Protein AF-A0A964LGR1-F1 (afdb_monomer_lite)

Foldseek 3Di:
DDDDDDDDDDPPDDPPDDDPDDPPPPPPDPDDPPVPDPDDPDDDDDPDDDPPPPPPPPDDDDVVVVVDPPPVDPPDPDFDVVVLVVLCVVQVFPDKDWDQDPVQKIKIWTWGADPPNVDTDIFIAIDNDPRVRSVVSSVRSVVVVVVD

Secondary structure (DSSP, 8-state):
-PPPPPP---------------------PPPPGGGS-----------------------PPPGGGGT-----PPPPP---HHHHHHHHHHTT--EEEEEE-TTS-EEEEEEEE-SSTT-EEEEEEEESSHHHHHHHHHHHHHHHHHT-

Structure (mmCIF, N/CA/C/O backbone):
data_AF-A0A964LGR1-F1
#
_entry.id   AF-A0A964LGR1-F1
#
loop_
_atom_site.group_PDB
_atom_site.id
_atom_site.type_symbol
_atom_site.label_atom_id
_atom_site.label_alt_id
_atom_site.label_comp_id
_atom_site.label_asym_id
_atom_site.label_entity_id
_atom_site.label_seq_id
_atom_site.pdbx_PDB_ins_code
_atom_site.Cartn_x
_atom_site.Cartn_y
_atom_site.Cartn_z
_atom_site.occupancy
_atom_site.B_iso_or_equiv
_atom_site.auth_seq_id
_atom_site.auth_comp_id
_atom_site.auth_asym_id
_atom_site.auth_atom_id
_atom_site.pdbx_PDB_model_num
ATOM 1 N N . MET A 1 1 ? 70.284 0.802 -6.780 1.00 52.59 1 MET A N 1
ATOM 2 C CA . MET A 1 1 ? 69.156 -0.152 -6.685 1.00 52.59 1 MET A CA 1
ATOM 3 C C . MET A 1 1 ? 68.283 0.241 -5.496 1.00 52.59 1 MET A C 1
ATOM 5 O O . MET A 1 1 ? 68.736 0.052 -4.374 1.00 52.59 1 MET A O 1
ATOM 9 N N . PRO A 1 2 ? 67.103 0.853 -5.691 1.00 53.84 2 PRO A N 1
ATOM 10 C CA . PRO A 1 2 ? 66.224 1.212 -4.580 1.00 53.84 2 PRO A CA 1
ATOM 11 C C . PRO A 1 2 ? 65.284 0.047 -4.221 1.00 53.84 2 PRO A C 1
ATOM 13 O O . PRO A 1 2 ? 64.565 -0.468 -5.075 1.00 53.84 2 PRO A O 1
ATOM 16 N N . ARG A 1 3 ? 65.310 -0.377 -2.950 1.00 55.75 3 ARG A N 1
ATOM 17 C CA . ARG A 1 3 ? 64.330 -1.290 -2.340 1.00 55.75 3 ARG A CA 1
ATOM 18 C C . ARG A 1 3 ? 63.104 -0.473 -1.929 1.00 55.75 3 ARG A C 1
ATOM 20 O O . ARG A 1 3 ? 63.218 0.399 -1.074 1.00 55.75 3 ARG A O 1
ATOM 27 N N . TRP A 1 4 ? 61.951 -0.771 -2.516 1.00 58.06 4 TRP A N 1
ATOM 28 C CA . TRP A 1 4 ? 60.659 -0.269 -2.049 1.00 58.06 4 TRP A CA 1
ATOM 29 C C . TRP A 1 4 ? 60.109 -1.183 -0.937 1.00 58.06 4 TRP A C 1
ATOM 31 O O . TRP A 1 4 ? 60.339 -2.395 -0.995 1.00 58.06 4 TRP A O 1
ATOM 41 N N . PRO A 1 5 ? 59.411 -0.640 0.077 1.00 67.25 5 PRO A N 1
ATOM 42 C CA . PRO A 1 5 ? 58.830 -1.432 1.158 1.00 67.25 5 PRO A CA 1
ATOM 43 C C . PRO A 1 5 ? 57.598 -2.217 0.684 1.00 67.2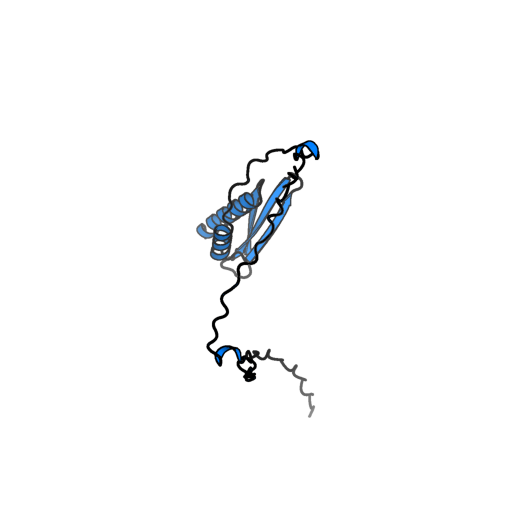5 5 PRO A C 1
ATOM 45 O O . PRO A 1 5 ? 56.789 -1.729 -0.103 1.00 67.25 5 PRO A O 1
ATOM 48 N N . ILE A 1 6 ? 57.457 -3.446 1.184 1.00 63.56 6 ILE A N 1
ATOM 49 C CA . ILE A 1 6 ? 56.294 -4.309 0.958 1.00 63.56 6 ILE A CA 1
ATOM 50 C C . ILE A 1 6 ? 55.093 -3.713 1.701 1.00 63.56 6 ILE A C 1
ATOM 52 O O . ILE A 1 6 ? 55.165 -3.438 2.898 1.00 63.56 6 ILE A O 1
ATOM 56 N N . ALA A 1 7 ? 53.996 -3.510 0.973 1.00 57.94 7 ALA A N 1
ATOM 57 C CA . ALA A 1 7 ? 52.728 -3.044 1.508 1.00 57.94 7 ALA A CA 1
ATOM 58 C C . ALA A 1 7 ? 52.144 -4.055 2.509 1.00 57.94 7 ALA A C 1
ATOM 60 O O . ALA A 1 7 ? 52.022 -5.248 2.225 1.00 57.94 7 ALA A O 1
ATOM 61 N N . ASN A 1 8 ? 51.760 -3.546 3.676 1.00 59.81 8 ASN A N 1
ATOM 62 C CA . ASN A 1 8 ? 51.053 -4.270 4.722 1.00 59.81 8 ASN A CA 1
ATOM 63 C C . ASN A 1 8 ? 49.628 -4.574 4.218 1.00 59.81 8 ASN A C 1
ATOM 65 O O . ASN A 1 8 ? 48.820 -3.658 4.064 1.00 59.81 8 ASN A O 1
ATOM 69 N N . GLN A 1 9 ? 49.320 -5.833 3.901 1.00 63.31 9 GLN A N 1
ATOM 70 C CA . GLN A 1 9 ? 47.957 -6.217 3.527 1.00 63.31 9 GLN A CA 1
ATOM 71 C C . GLN A 1 9 ? 47.045 -6.214 4.765 1.00 63.31 9 GLN A C 1
ATOM 73 O O . GLN A 1 9 ? 47.426 -6.784 5.789 1.00 63.31 9 GLN A O 1
ATOM 78 N N . PRO A 1 10 ? 45.832 -5.634 4.702 1.00 61.00 10 PRO A N 1
ATOM 79 C CA . PRO A 1 10 ? 44.844 -5.833 5.749 1.00 61.00 10 PRO A CA 1
ATOM 80 C C . PRO A 1 10 ? 44.360 -7.286 5.704 1.00 61.00 10 PRO A C 1
ATOM 82 O O . PRO A 1 10 ? 43.837 -7.756 4.691 1.00 61.00 10 PRO A O 1
ATOM 85 N N . VAL A 1 11 ? 44.539 -8.007 6.810 1.00 63.22 11 VAL A N 1
ATOM 86 C CA . VAL A 1 11 ? 43.980 -9.349 6.994 1.00 63.22 11 VAL A CA 1
ATOM 87 C C . VAL A 1 11 ? 42.459 -9.241 6.897 1.00 63.22 11 VAL A C 1
ATOM 89 O O . VAL A 1 11 ? 41.796 -8.619 7.725 1.00 63.22 11 VAL A O 1
ATOM 92 N N . ARG A 1 12 ? 41.902 -9.826 5.838 1.00 56.94 12 ARG A N 1
ATOM 93 C CA . ARG A 1 12 ? 40.463 -9.931 5.614 1.00 56.94 12 ARG A CA 1
ATOM 94 C C . ARG A 1 12 ? 39.928 -11.027 6.534 1.00 56.94 12 ARG A C 1
ATOM 96 O O . ARG A 1 12 ? 40.009 -12.204 6.197 1.00 56.94 12 ARG A O 1
ATOM 103 N N . ASN A 1 13 ? 39.403 -10.643 7.697 1.00 63.69 13 ASN A N 1
ATOM 104 C CA . ASN A 1 13 ? 38.638 -11.551 8.550 1.00 63.69 13 ASN A CA 1
ATOM 105 C C . ASN A 1 13 ? 37.404 -12.038 7.775 1.00 63.69 13 ASN A C 1
ATOM 107 O O . ASN A 1 13 ? 36.471 -11.278 7.518 1.00 63.69 13 ASN A O 1
ATOM 111 N N . LEU A 1 14 ? 37.416 -13.309 7.381 1.00 61.25 14 LEU A N 1
ATOM 112 C CA . LEU A 1 14 ? 36.222 -14.030 6.952 1.00 61.25 14 LEU A CA 1
ATOM 113 C C . LEU A 1 14 ? 35.334 -14.279 8.184 1.00 61.25 14 LEU A C 1
ATOM 115 O O . LEU A 1 14 ? 35.860 -14.720 9.209 1.00 61.25 14 LEU A O 1
ATOM 119 N N . PRO A 1 15 ? 34.010 -14.059 8.122 1.00 60.28 15 PRO A N 1
ATOM 120 C CA . PRO A 1 15 ? 33.116 -14.601 9.134 1.00 60.28 15 PRO A CA 1
ATOM 121 C C . PRO A 1 15 ? 33.131 -16.130 9.016 1.00 60.28 15 PRO A C 1
ATOM 123 O O . PRO A 1 15 ? 32.724 -16.692 7.999 1.00 60.28 15 PRO A O 1
ATOM 126 N N . GLN A 1 16 ? 33.638 -16.809 10.045 1.00 59.75 16 GLN A N 1
ATOM 127 C CA . GLN A 1 16 ? 33.476 -18.252 10.167 1.00 59.75 16 GLN A CA 1
ATOM 128 C C . GLN A 1 16 ? 31.990 -18.556 10.364 1.00 59.75 16 GLN A C 1
ATOM 130 O O . GLN A 1 16 ? 31.365 -18.058 11.300 1.00 59.75 16 GLN A O 1
ATOM 135 N N . ALA A 1 17 ? 31.428 -19.376 9.478 1.00 57.81 17 ALA A N 1
ATOM 136 C CA . ALA A 1 17 ? 30.122 -19.975 9.690 1.00 57.81 17 ALA A CA 1
ATOM 137 C C . ALA A 1 17 ? 30.195 -20.835 10.954 1.00 57.81 17 ALA A C 1
ATOM 139 O O . ALA A 1 17 ? 30.974 -21.785 11.0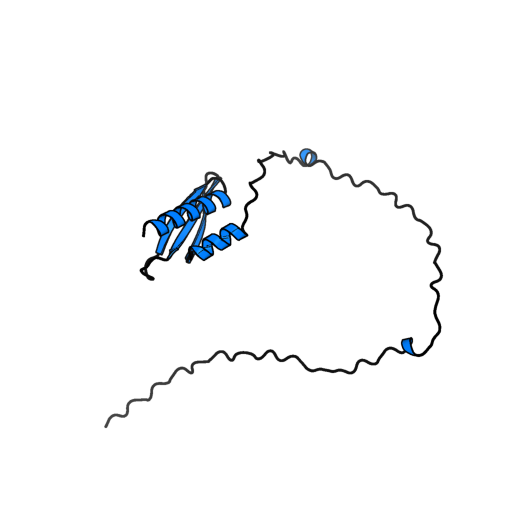21 1.00 57.81 17 ALA A O 1
ATOM 140 N N . THR A 1 18 ? 29.422 -20.467 11.969 1.00 67.50 18 THR A N 1
ATOM 141 C CA . THR A 1 18 ? 29.308 -21.212 13.219 1.00 67.50 18 THR A CA 1
ATOM 142 C C . THR A 1 18 ? 28.555 -22.513 12.924 1.00 67.50 18 THR A C 1
ATOM 144 O O . THR A 1 18 ? 27.382 -22.446 12.548 1.00 67.50 18 THR A O 1
ATOM 147 N N . PRO A 1 19 ? 29.166 -23.705 13.048 1.00 64.50 19 PRO A N 1
ATOM 148 C CA . PRO A 1 19 ? 28.382 -24.927 13.076 1.00 64.50 19 PRO A CA 1
ATOM 149 C C . PRO A 1 19 ? 27.613 -24.946 14.398 1.00 64.50 19 PRO A C 1
ATOM 151 O O . PRO A 1 19 ? 28.201 -24.808 15.470 1.00 64.50 19 PRO A O 1
ATOM 154 N N . TRP A 1 20 ? 26.292 -25.096 14.327 1.00 48.47 20 TRP A N 1
ATOM 155 C CA . TRP A 1 20 ? 25.452 -25.347 15.493 1.00 48.47 20 TRP A CA 1
ATOM 156 C C . TRP A 1 20 ? 25.918 -26.635 16.181 1.00 48.47 20 TRP A C 1
ATOM 158 O O . TRP A 1 20 ? 25.575 -27.740 15.765 1.00 48.47 20 TRP A O 1
ATOM 168 N N . GLN A 1 21 ? 26.736 -26.498 17.224 1.00 60.12 21 GLN A N 1
ATOM 169 C CA . GLN A 1 21 ? 27.094 -27.596 18.109 1.00 60.12 21 GLN A CA 1
ATOM 170 C C . GLN A 1 21 ? 25.924 -27.838 19.062 1.00 60.12 21 GLN A C 1
ATOM 172 O O . GLN A 1 21 ? 25.699 -27.084 20.005 1.00 60.12 21 GLN A O 1
ATOM 177 N N . VAL A 1 22 ? 25.173 -28.906 18.806 1.00 64.00 22 VAL A N 1
ATOM 178 C CA . VAL A 1 22 ? 24.306 -29.538 19.804 1.00 64.00 22 VAL A CA 1
ATOM 179 C C . VAL A 1 22 ? 25.199 -30.137 20.896 1.00 64.00 22 VAL A C 1
ATOM 181 O O . VAL A 1 22 ? 26.041 -30.982 20.580 1.00 64.00 22 VAL A O 1
ATOM 184 N N . PRO A 1 23 ? 25.068 -29.740 22.174 1.00 57.31 23 PRO A N 1
ATOM 185 C CA . PRO A 1 23 ? 25.777 -30.423 23.241 1.00 57.31 23 PRO A CA 1
ATOM 186 C C . PRO A 1 23 ? 25.181 -31.824 23.412 1.00 57.31 23 PRO A C 1
ATOM 188 O O . PRO A 1 23 ? 24.078 -31.994 23.929 1.00 57.31 23 PRO A O 1
ATOM 191 N N . ALA A 1 24 ? 25.934 -32.839 22.990 1.00 58.19 24 ALA A N 1
ATOM 192 C CA . ALA A 1 24 ? 25.709 -34.223 23.378 1.00 58.19 24 ALA A CA 1
ATOM 193 C C . ALA A 1 24 ? 26.083 -34.379 24.859 1.00 58.19 24 ALA A C 1
ATOM 195 O O . ALA A 1 24 ? 27.180 -34.811 25.200 1.00 58.19 24 ALA A O 1
ATOM 196 N N . ASN A 1 25 ? 25.170 -33.990 25.746 1.00 52.44 25 ASN A N 1
ATOM 197 C CA . ASN A 1 25 ? 25.236 -34.343 27.156 1.00 52.44 25 ASN A CA 1
ATOM 198 C C . ASN A 1 25 ? 24.133 -35.370 27.423 1.00 52.44 25 ASN A C 1
ATOM 200 O O . ASN A 1 25 ? 23.064 -35.047 27.936 1.00 52.44 25 ASN A O 1
ATOM 204 N N . HIS A 1 26 ? 24.378 -36.622 27.025 1.00 54.62 26 HIS A N 1
ATOM 205 C CA . HIS A 1 26 ? 23.617 -37.763 27.529 1.00 54.62 26 HIS A CA 1
ATOM 206 C C . HIS A 1 26 ? 24.011 -37.978 28.994 1.00 54.62 26 HIS A C 1
ATOM 208 O O . HIS A 1 26 ? 24.745 -38.906 29.332 1.00 54.62 26 HIS A O 1
ATOM 214 N N . GLN A 1 27 ? 23.545 -37.092 29.874 1.00 55.75 27 GLN A N 1
ATOM 215 C CA . GLN A 1 27 ? 23.461 -37.432 31.281 1.00 55.75 27 GLN A CA 1
ATOM 216 C C . GLN A 1 27 ? 22.314 -38.422 31.438 1.00 55.75 27 GLN A C 1
ATOM 218 O O . GLN A 1 27 ? 21.144 -38.100 31.239 1.00 55.75 27 GLN A O 1
ATOM 223 N N . LEU A 1 28 ? 22.705 -39.652 31.756 1.00 59.25 28 LEU A N 1
ATOM 224 C CA . LEU A 1 28 ? 21.864 -40.710 32.286 1.00 59.25 28 LEU A CA 1
ATOM 225 C C . LEU A 1 28 ? 21.033 -40.147 33.445 1.00 59.25 28 LEU A C 1
ATOM 227 O O . LEU A 1 28 ? 21.526 -40.018 34.565 1.00 59.25 28 LEU A O 1
ATOM 231 N N . MET A 1 29 ? 19.777 -39.791 33.182 1.00 52.91 29 MET A N 1
ATOM 232 C CA . MET A 1 29 ? 18.830 -39.556 34.264 1.00 52.91 29 MET A CA 1
ATOM 233 C C . MET A 1 29 ? 18.525 -40.902 34.935 1.00 52.91 29 MET A C 1
ATOM 235 O O . MET A 1 29 ? 18.185 -41.860 34.233 1.00 52.91 29 MET A O 1
ATOM 239 N N . PRO A 1 30 ? 18.625 -41.011 36.270 1.00 61.97 30 PRO A N 1
ATOM 240 C CA . PRO A 1 30 ? 18.131 -42.182 36.974 1.00 61.97 30 PRO A CA 1
ATOM 241 C C . PRO A 1 30 ? 16.614 -42.276 36.780 1.00 61.97 30 PRO A C 1
ATOM 243 O O . PRO A 1 30 ? 15.883 -41.320 37.045 1.00 61.97 30 PRO A O 1
ATOM 246 N N . LEU A 1 31 ? 16.138 -43.430 36.300 1.00 57.50 31 LEU A N 1
ATOM 247 C CA . LEU A 1 31 ? 14.708 -43.721 36.255 1.00 57.50 31 LEU A CA 1
ATOM 248 C C . LEU A 1 31 ? 14.138 -43.646 37.684 1.00 57.50 31 LEU A C 1
ATOM 250 O O . LEU A 1 31 ? 14.696 -44.267 38.593 1.00 57.50 31 LEU A O 1
ATOM 254 N N . PRO A 1 32 ? 13.024 -42.934 37.912 1.00 52.09 32 PRO A N 1
ATOM 255 C CA . PRO A 1 32 ? 12.386 -42.907 39.217 1.00 52.09 32 PRO A CA 1
ATOM 256 C C . PRO A 1 32 ? 11.775 -44.279 39.554 1.00 52.09 32 PRO A C 1
ATOM 258 O O . PRO A 1 32 ? 11.089 -44.899 38.743 1.00 52.09 32 PRO A O 1
ATOM 261 N N . ALA A 1 33 ? 12.000 -44.729 40.789 1.00 57.72 33 ALA A N 1
ATOM 262 C CA . ALA A 1 33 ? 11.655 -46.053 41.319 1.00 57.72 33 ALA A CA 1
ATOM 263 C C . ALA A 1 33 ? 10.145 -46.389 41.384 1.00 57.72 33 ALA A C 1
ATOM 265 O O . ALA A 1 33 ? 9.778 -47.442 41.901 1.00 57.72 33 ALA A O 1
ATOM 266 N N . TYR A 1 34 ? 9.249 -45.542 40.865 1.00 52.41 34 TYR A N 1
ATOM 267 C CA . TYR A 1 34 ? 7.801 -45.771 40.952 1.00 52.41 34 TYR A CA 1
ATOM 268 C C . TYR A 1 34 ? 7.284 -46.861 39.995 1.00 52.41 34 TYR A C 1
ATOM 270 O O . TYR A 1 34 ? 6.129 -47.262 40.102 1.00 52.41 34 TYR A O 1
ATOM 278 N N . LEU A 1 35 ? 8.118 -47.369 39.080 1.00 51.31 35 LEU A N 1
ATOM 279 C CA . LEU A 1 35 ? 7.744 -48.449 38.157 1.00 51.31 35 LEU A CA 1
ATOM 280 C C . LEU A 1 35 ? 7.980 -49.865 38.722 1.00 51.31 35 LEU A C 1
ATOM 282 O O . LEU A 1 35 ? 7.644 -50.839 38.055 1.00 51.31 35 LEU A O 1
ATOM 286 N N . ALA A 1 36 ? 8.545 -50.003 39.929 1.00 54.12 36 ALA A N 1
ATOM 287 C CA . ALA A 1 36 ? 8.966 -51.300 40.476 1.00 54.12 36 ALA A CA 1
ATOM 288 C C . ALA A 1 36 ? 7.985 -51.948 41.473 1.00 54.12 36 ALA A C 1
ATOM 290 O O . ALA A 1 36 ? 8.242 -53.060 41.932 1.00 54.12 36 ALA 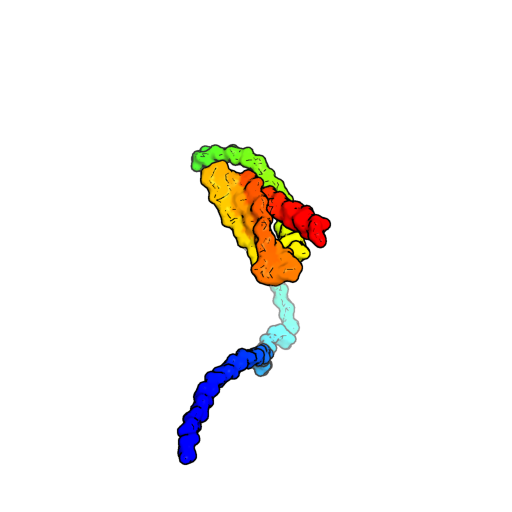A O 1
ATOM 291 N N . THR A 1 37 ? 6.850 -51.321 41.794 1.00 51.16 37 THR A N 1
ATOM 292 C CA . THR A 1 37 ? 5.915 -51.894 42.773 1.00 51.16 37 THR A CA 1
ATOM 293 C C . THR A 1 37 ? 4.474 -51.701 42.325 1.00 51.16 37 THR A C 1
ATOM 295 O O . THR A 1 37 ? 3.933 -50.600 42.363 1.00 51.16 37 THR A O 1
ATOM 298 N N . GLY A 1 38 ? 3.849 -52.801 41.896 1.00 55.50 38 GLY A N 1
ATOM 299 C CA . GLY A 1 38 ? 2.442 -52.888 41.510 1.00 55.50 38 GLY A CA 1
ATOM 300 C C . GLY A 1 38 ? 1.493 -52.722 42.695 1.00 55.50 38 GLY A C 1
ATOM 301 O O . GLY A 1 38 ? 0.805 -53.662 43.084 1.00 55.50 38 GLY A O 1
ATOM 302 N N . VAL A 1 39 ? 1.435 -51.519 43.254 1.00 54.09 39 VAL A N 1
ATOM 303 C CA . VAL A 1 39 ? 0.397 -51.111 44.197 1.00 54.09 39 VAL A CA 1
ATOM 304 C C . VAL A 1 39 ? -0.293 -49.915 43.569 1.00 54.09 39 VAL A C 1
ATOM 306 O O . VAL A 1 39 ? 0.324 -48.881 43.357 1.00 54.09 39 VAL A O 1
ATOM 309 N N . ASN A 1 40 ? -1.556 -50.095 43.200 1.00 54.78 40 ASN A N 1
ATOM 310 C CA . ASN A 1 40 ? -2.413 -49.064 42.630 1.00 54.78 40 ASN A CA 1
ATOM 311 C C . ASN A 1 40 ? -2.962 -48.198 43.782 1.00 54.78 40 ASN A C 1
ATOM 313 O O . ASN A 1 40 ? -3.824 -48.690 44.517 1.00 54.78 40 ASN A O 1
ATOM 317 N N . PRO A 1 41 ? -2.491 -46.953 44.006 1.00 55.31 41 PRO A N 1
ATOM 318 C CA . PRO A 1 41 ? -3.131 -46.080 44.970 1.00 55.31 41 PRO A CA 1
ATOM 319 C C . PRO A 1 41 ? -4.392 -45.510 44.317 1.00 55.31 41 PRO A C 1
ATOM 321 O O . PRO A 1 41 ? -4.334 -44.601 43.489 1.00 55.31 41 PRO A O 1
ATOM 324 N N . GLN A 1 42 ? -5.552 -46.050 44.685 1.00 59.88 42 GLN A N 1
ATOM 325 C CA . GLN A 1 42 ? -6.819 -45.420 44.332 1.00 59.88 42 GLN A CA 1
ATOM 326 C C . GLN A 1 42 ? -6.859 -44.005 44.939 1.00 59.88 42 GLN A C 1
ATOM 328 O O . GLN A 1 42 ? -6.598 -43.851 46.135 1.00 59.88 42 GLN A O 1
ATOM 333 N N . PRO A 1 43 ? -7.199 -42.962 44.164 1.00 57.44 43 PRO A N 1
ATOM 334 C CA . PRO A 1 43 ? -7.356 -41.624 44.708 1.00 57.44 43 PRO A CA 1
ATOM 335 C C . PRO A 1 43 ? -8.621 -41.562 45.572 1.00 57.44 43 PRO A C 1
ATOM 337 O O . PRO A 1 43 ? -9.748 -41.599 45.072 1.00 57.44 43 PRO A O 1
ATOM 340 N N . THR A 1 44 ? -8.439 -41.439 46.884 1.00 61.69 44 THR A N 1
ATOM 341 C CA . THR A 1 44 ? -9.516 -41.112 47.821 1.00 61.69 44 THR A CA 1
ATOM 342 C C . THR A 1 44 ? -10.034 -39.712 47.497 1.00 61.69 44 THR A C 1
ATOM 344 O O . THR A 1 44 ? -9.305 -38.727 47.609 1.00 61.69 44 THR A O 1
ATOM 347 N N . LYS A 1 45 ? -11.298 -39.604 47.075 1.00 58.84 45 LYS A N 1
ATOM 348 C CA . LYS A 1 45 ? -11.943 -38.311 46.816 1.00 58.84 45 LYS A CA 1
ATOM 349 C C . LYS A 1 45 ? -12.051 -37.535 48.131 1.00 58.84 45 LYS A C 1
ATOM 351 O O . LYS A 1 45 ? -12.879 -37.862 48.978 1.00 58.84 45 LYS A O 1
ATOM 356 N N . ALA A 1 46 ? -11.229 -36.503 48.299 1.00 65.00 46 ALA A N 1
ATOM 357 C CA . ALA A 1 46 ? -11.409 -35.529 49.366 1.00 65.00 46 ALA A CA 1
ATOM 358 C C . ALA A 1 46 ? -12.754 -34.813 49.152 1.00 65.00 46 ALA A C 1
ATOM 360 O O . ALA A 1 46 ? -12.999 -34.226 48.097 1.00 65.00 46 ALA A O 1
ATOM 361 N N . ARG A 1 47 ? -13.653 -34.896 50.140 1.00 59.09 47 ARG A N 1
ATOM 362 C CA . ARG A 1 47 ? -14.930 -34.175 50.145 1.00 59.09 47 ARG A CA 1
ATOM 363 C C . ARG A 1 47 ? -14.630 -32.691 50.354 1.00 59.09 47 ARG A C 1
ATOM 365 O O . ARG A 1 47 ? -14.509 -32.237 51.486 1.00 59.09 47 ARG A O 1
ATOM 372 N N . GLY A 1 48 ? -14.459 -31.960 49.256 1.00 54.59 48 GLY A N 1
ATOM 373 C CA . GLY A 1 48 ? -14.343 -30.508 49.281 1.00 54.59 48 GLY A CA 1
ATOM 374 C C . GLY A 1 48 ? -15.605 -29.902 49.888 1.00 54.59 48 GLY A C 1
ATOM 375 O O . GLY A 1 48 ? -16.714 -30.162 49.422 1.00 54.59 48 GLY A O 1
ATOM 376 N N . VAL A 1 49 ? -15.441 -29.118 50.950 1.00 59.34 49 VAL A N 1
ATOM 377 C CA . VAL A 1 49 ? -16.465 -28.172 51.390 1.00 59.34 49 VAL A CA 1
ATOM 378 C C . VAL A 1 49 ? -16.619 -27.132 50.286 1.00 59.34 49 VAL A C 1
ATOM 380 O O . VAL A 1 49 ? -15.667 -26.438 49.937 1.00 59.34 49 VAL A O 1
ATOM 383 N N . SER A 1 50 ? -17.809 -27.081 49.693 1.00 52.47 50 SER A N 1
ATOM 384 C CA . SER A 1 50 ? -18.161 -26.090 48.685 1.00 52.47 50 SER A CA 1
ATOM 385 C C . SER A 1 50 ? -18.274 -24.736 49.379 1.00 52.47 50 SER A C 1
ATOM 387 O O . SER A 1 50 ? -19.296 -24.437 49.989 1.00 52.47 50 SER A O 1
ATOM 389 N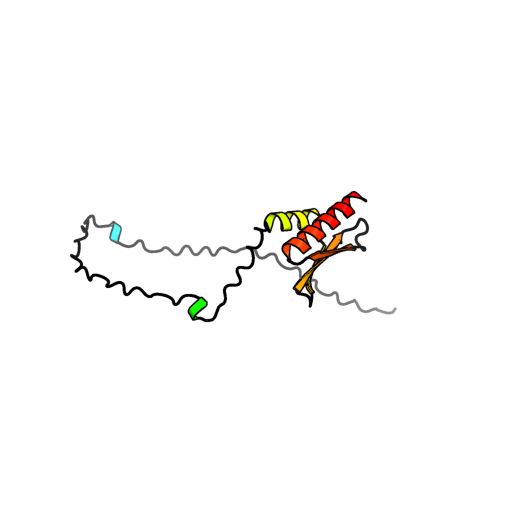 N . ALA A 1 51 ? -17.216 -23.930 49.331 1.00 63.50 51 ALA A N 1
ATOM 390 C CA . ALA A 1 51 ? -17.365 -22.499 49.535 1.00 63.50 51 ALA A CA 1
ATOM 391 C C . ALA A 1 51 ? -18.058 -21.962 48.280 1.00 63.50 51 ALA A C 1
ATOM 393 O O . ALA A 1 51 ? -17.461 -21.961 47.205 1.00 63.50 51 ALA A O 1
ATOM 394 N N . GLU A 1 52 ? -19.329 -21.577 48.394 1.00 64.25 52 GLU A N 1
ATOM 395 C CA . GLU A 1 52 ? -19.985 -20.785 47.356 1.00 64.25 52 GLU A CA 1
ATOM 396 C C . GLU A 1 52 ? -19.146 -19.522 47.124 1.00 64.25 52 GLU A C 1
ATOM 398 O O . GLU A 1 52 ? -18.983 -18.722 48.052 1.00 64.25 52 GLU A O 1
ATOM 403 N N . PRO A 1 53 ? -18.590 -19.308 45.919 1.00 60.25 53 PRO A N 1
ATOM 404 C CA . PRO A 1 53 ? -18.049 -18.008 45.602 1.00 60.25 53 PRO A CA 1
ATOM 405 C C . PRO A 1 53 ? -19.249 -17.074 45.457 1.00 60.25 53 PRO A C 1
ATOM 407 O O . PRO A 1 53 ? -19.962 -17.109 44.453 1.00 60.25 53 PRO A O 1
ATOM 410 N N . VAL A 1 54 ? -19.479 -16.221 46.456 1.00 64.50 54 VAL A N 1
ATOM 411 C CA . VAL A 1 54 ? -20.287 -15.016 46.263 1.00 64.50 54 VAL A CA 1
ATOM 412 C C . VAL A 1 54 ? -19.532 -14.182 45.236 1.00 64.50 54 VAL A C 1
ATOM 414 O O . VAL A 1 54 ? -18.613 -13.434 45.564 1.00 64.50 54 VAL A O 1
ATOM 417 N N . SER A 1 55 ? -19.864 -14.386 43.962 1.00 60.56 55 SER A N 1
ATOM 418 C CA . SER A 1 55 ? -19.323 -13.618 42.854 1.00 60.56 55 SER A CA 1
ATOM 419 C C . SER A 1 55 ? -19.874 -12.205 42.986 1.00 60.56 55 SER A C 1
ATOM 421 O O . SER A 1 55 ? -20.918 -11.876 42.422 1.00 60.56 55 SER A O 1
ATOM 423 N N . ALA A 1 56 ? -19.192 -11.373 43.774 1.00 67.06 56 ALA A N 1
ATOM 424 C CA . ALA A 1 56 ? -19.391 -9.939 43.755 1.00 67.06 56 ALA A CA 1
ATOM 425 C C . ALA A 1 56 ? -19.234 -9.507 42.295 1.00 67.06 56 ALA A C 1
ATOM 427 O O . ALA A 1 56 ? -18.155 -9.619 41.711 1.00 67.06 56 ALA A O 1
ATOM 428 N N . LYS A 1 57 ? -20.347 -9.124 41.665 1.00 67.50 57 LYS A N 1
ATOM 429 C CA . LYS A 1 57 ? -20.347 -8.634 40.291 1.00 67.50 57 LYS A CA 1
ATOM 430 C C . LYS A 1 57 ? -19.556 -7.335 40.302 1.00 67.50 57 LYS A C 1
ATOM 432 O O . LYS A 1 57 ? -20.071 -6.296 40.702 1.00 67.50 57 LYS A O 1
ATOM 437 N N . PHE A 1 58 ? -18.289 -7.416 39.920 1.00 66.31 58 PHE A N 1
ATOM 438 C CA . PHE A 1 58 ? -17.464 -6.250 39.670 1.00 66.31 58 PHE A CA 1
ATOM 439 C C . PHE A 1 58 ? -18.000 -5.601 38.393 1.00 66.31 58 PHE A C 1
ATOM 441 O O . PHE A 1 58 ? -17.728 -6.056 37.283 1.00 66.31 58 PHE A O 1
ATOM 448 N N . VAL A 1 59 ? -18.873 -4.610 38.561 1.00 73.19 59 VAL A N 1
ATOM 449 C CA . VAL A 1 59 ? -19.434 -3.847 37.449 1.00 73.19 59 VAL A CA 1
ATOM 450 C C . VAL A 1 59 ? -18.414 -2.777 37.095 1.00 73.19 59 VAL A C 1
ATOM 452 O O . VAL A 1 59 ? -18.172 -1.860 37.877 1.00 73.19 59 VAL A O 1
ATOM 455 N N . LEU A 1 60 ? -17.787 -2.919 35.930 1.00 79.00 60 LEU A N 1
ATOM 456 C CA . LEU A 1 60 ? -16.977 -1.846 35.369 1.00 79.00 60 LEU A CA 1
ATOM 457 C C . LEU A 1 60 ? -17.898 -0.653 35.059 1.00 79.00 60 LEU A C 1
ATOM 459 O O . LEU A 1 60 ? -18.971 -0.868 34.488 1.00 79.00 60 LEU A O 1
ATOM 463 N N . PRO A 1 61 ? -17.518 0.582 35.436 1.00 72.81 61 PRO A N 1
ATOM 464 C CA . PRO A 1 61 ? -18.294 1.763 35.088 1.00 72.81 61 PRO A CA 1
ATOM 465 C C . PRO A 1 61 ? -18.382 1.886 33.567 1.00 72.81 61 PRO A C 1
ATOM 467 O O . PRO A 1 61 ? -17.411 1.614 32.856 1.00 72.81 61 PRO A O 1
ATOM 470 N N . SER A 1 62 ? -19.549 2.297 33.071 1.00 68.38 62 SER A N 1
ATOM 471 C CA . SER A 1 62 ? -19.739 2.567 31.649 1.00 68.38 62 SER A CA 1
ATOM 472 C C . SER A 1 62 ? -18.703 3.596 31.172 1.00 68.38 62 SER A C 1
ATOM 474 O O . SER A 1 62 ? -18.379 4.521 31.922 1.00 68.38 62 SER A O 1
ATOM 476 N N . PRO A 1 63 ? -18.171 3.480 29.943 1.00 69.44 63 PRO A N 1
ATOM 477 C CA . PRO A 1 63 ? -17.172 4.415 29.419 1.00 69.44 63 PRO A CA 1
ATOM 478 C C . PRO A 1 63 ? -17.662 5.873 29.433 1.00 69.44 63 PRO A C 1
ATOM 480 O O . PRO A 1 63 ? -16.861 6.785 29.639 1.00 69.44 63 PRO A O 1
ATOM 483 N N . GLU A 1 64 ? -18.976 6.102 29.332 1.00 75.31 64 GLU A N 1
ATOM 484 C CA . GLU A 1 64 ? -19.565 7.438 29.481 1.00 75.31 64 GLU A CA 1
ATOM 485 C C . GLU A 1 64 ? -19.379 8.006 30.899 1.00 75.31 64 GLU A C 1
ATOM 487 O O . GLU A 1 64 ? -19.132 9.198 31.064 1.00 75.31 64 GLU A O 1
ATOM 492 N N . SER A 1 65 ? -19.423 7.156 31.932 1.00 72.56 65 SER A N 1
ATOM 493 C CA . SER A 1 65 ? -19.150 7.542 33.325 1.00 72.56 65 SER A CA 1
ATOM 494 C C . SER A 1 65 ? -17.676 7.880 33.572 1.00 72.56 65 SER A C 1
ATOM 496 O O . SER A 1 65 ? -17.353 8.492 34.586 1.00 72.56 65 SER A O 1
ATOM 498 N N . LEU A 1 66 ? -16.791 7.512 32.641 1.00 69.62 66 LEU A N 1
ATOM 499 C CA . LEU A 1 66 ? -15.372 7.874 32.629 1.00 69.62 66 LEU A CA 1
ATOM 500 C C . LEU A 1 66 ? -15.087 9.106 31.751 1.00 69.62 66 LEU A C 1
ATOM 502 O O . LEU A 1 66 ? -13.926 9.440 31.524 1.00 69.62 66 LEU A O 1
ATOM 506 N N . GLY A 1 67 ? -16.127 9.782 31.245 1.00 68.06 67 GLY A N 1
ATOM 507 C CA . GLY A 1 67 ? -15.989 10.958 30.381 1.00 68.06 67 GLY A CA 1
ATOM 508 C C . GLY A 1 67 ? -15.542 10.637 28.952 1.00 68.06 67 GLY A C 1
ATOM 509 O O . GLY A 1 67 ? -15.206 11.553 28.203 1.00 68.06 67 GLY A O 1
ATOM 510 N N . VAL A 1 68 ? -15.542 9.361 28.552 1.00 64.06 68 VAL A N 1
ATOM 511 C CA . VAL A 1 68 ? -15.236 8.957 27.177 1.00 64.06 68 VAL A CA 1
ATOM 512 C C . VAL A 1 68 ? -16.521 9.056 26.362 1.00 64.06 68 VAL A C 1
ATOM 514 O O . VAL A 1 68 ? -17.334 8.133 26.332 1.00 64.06 68 VAL A O 1
ATOM 517 N N . THR A 1 69 ? -16.725 10.186 25.687 1.00 65.00 69 THR A N 1
ATOM 518 C CA . THR A 1 69 ? -17.706 10.270 24.605 1.00 65.00 69 THR A CA 1
ATOM 519 C C . THR A 1 69 ? -17.236 9.356 23.481 1.00 65.00 69 THR A C 1
ATOM 521 O O . THR A 1 69 ? -16.292 9.667 22.754 1.00 65.00 69 THR A O 1
ATOM 524 N N . ALA A 1 70 ? -17.876 8.193 23.352 1.00 60.53 70 ALA A N 1
ATOM 525 C CA . ALA A 1 70 ? -17.658 7.291 22.234 1.00 60.53 70 ALA A CA 1
ATOM 526 C C . ALA A 1 70 ? -18.168 7.964 20.952 1.00 60.53 70 ALA A C 1
ATOM 528 O O . ALA A 1 70 ? -19.292 7.740 20.506 1.00 60.53 70 ALA A O 1
ATOM 529 N N . HIS A 1 71 ? -17.334 8.805 20.341 1.00 59.94 71 HIS A N 1
ATOM 530 C CA . HIS A 1 71 ? -17.442 9.049 18.917 1.00 59.94 71 HIS A CA 1
ATOM 531 C C . HIS A 1 71 ? -17.183 7.702 18.251 1.00 59.94 71 HIS A C 1
ATOM 533 O O . HIS A 1 71 ? -16.038 7.277 18.114 1.00 59.94 71 HIS A O 1
ATOM 539 N N . LEU A 1 72 ? -18.270 7.007 17.911 1.00 58.84 72 LEU A N 1
ATOM 540 C CA . LEU A 1 72 ? -18.276 5.842 17.039 1.00 58.84 72 LEU A CA 1
ATOM 541 C C . LEU A 1 72 ? -17.697 6.289 15.695 1.00 58.84 72 LEU A C 1
ATOM 543 O O . LEU A 1 72 ? -18.423 6.669 14.778 1.00 58.84 72 LEU A O 1
ATOM 547 N N . GLN A 1 73 ? -16.370 6.317 15.601 1.00 61.84 73 GLN A N 1
ATOM 548 C CA . GLN A 1 73 ? -15.710 6.393 14.316 1.00 61.84 73 GLN A CA 1
ATOM 549 C C . GLN A 1 73 ? -16.129 5.138 13.548 1.00 61.84 73 GLN A C 1
ATOM 551 O O . GLN A 1 73 ? -16.130 4.045 14.130 1.00 61.84 73 GLN A O 1
ATOM 556 N N . PRO A 1 74 ? -16.544 5.275 12.278 1.00 58.94 74 PRO A N 1
ATOM 557 C CA . PRO A 1 74 ? -16.884 4.121 11.466 1.00 58.94 74 PRO A CA 1
ATOM 558 C C . PRO A 1 74 ? -15.716 3.139 11.510 1.00 58.94 74 PRO A C 1
ATOM 560 O O . PRO A 1 74 ? -14.559 3.538 11.365 1.00 58.94 74 PRO A O 1
ATOM 563 N N . ALA A 1 75 ? -16.027 1.868 11.779 1.00 62.06 75 ALA A N 1
ATOM 564 C CA . ALA A 1 75 ? -15.026 0.818 11.868 1.00 62.06 75 ALA A CA 1
ATOM 565 C C . ALA A 1 75 ? -14.147 0.870 10.615 1.00 62.06 75 ALA A C 1
ATOM 567 O O . ALA A 1 75 ? -14.658 0.824 9.493 1.00 62.06 75 ALA A O 1
ATOM 568 N N . ALA A 1 76 ? -12.835 1.018 10.817 1.00 64.69 76 ALA A N 1
ATOM 569 C CA . ALA A 1 76 ? -11.893 1.042 9.713 1.00 64.69 76 ALA A CA 1
ATOM 570 C C . ALA A 1 76 ? -12.089 -0.229 8.867 1.00 64.69 76 ALA A C 1
ATOM 572 O O . ALA A 1 76 ? -12.304 -1.307 9.435 1.00 64.69 76 ALA A O 1
ATOM 573 N N . PRO A 1 77 ? -12.044 -0.128 7.526 1.00 67.25 77 PRO A N 1
ATOM 574 C CA . PRO A 1 77 ? -12.171 -1.299 6.673 1.00 67.25 77 PRO A CA 1
ATOM 575 C C . PRO A 1 77 ? -11.123 -2.344 7.073 1.00 67.25 77 PRO A C 1
ATOM 577 O O . PRO A 1 77 ? -10.008 -1.996 7.456 1.00 67.25 77 PRO A O 1
ATOM 580 N N . VAL A 1 78 ? -11.482 -3.627 7.006 1.00 79.75 78 VAL A N 1
ATOM 581 C CA . VAL A 1 78 ? -10.542 -4.718 7.290 1.00 79.75 78 VAL A CA 1
ATOM 582 C C . VAL A 1 78 ? -9.481 -4.720 6.193 1.00 79.75 78 VAL A C 1
ATOM 584 O O . VAL A 1 78 ? -9.767 -5.024 5.037 1.00 79.75 78 VAL A O 1
ATOM 587 N N . VAL A 1 79 ? -8.261 -4.332 6.553 1.00 84.75 79 VAL A N 1
ATOM 588 C CA . VAL A 1 79 ? -7.125 -4.245 5.632 1.00 84.75 79 VAL A CA 1
ATOM 589 C C . VAL A 1 79 ? -6.355 -5.555 5.679 1.00 84.75 79 VAL A C 1
ATOM 591 O O . VAL A 1 79 ? -5.828 -5.932 6.726 1.00 84.75 79 VAL A O 1
ATOM 594 N N . ASP A 1 80 ? -6.257 -6.235 4.537 1.00 89.94 80 ASP A N 1
ATOM 595 C CA . ASP A 1 80 ? -5.386 -7.399 4.396 1.00 89.94 80 ASP A CA 1
ATOM 596 C C . ASP A 1 80 ? -3.936 -6.947 4.171 1.00 89.94 80 ASP A C 1
ATOM 598 O O . ASP A 1 80 ? -3.491 -6.655 3.056 1.00 89.94 80 ASP A O 1
ATOM 602 N N . TRP A 1 81 ? -3.189 -6.886 5.269 1.00 88.69 81 TRP A N 1
ATOM 603 C CA . TRP A 1 81 ? -1.777 -6.520 5.257 1.00 88.69 81 TRP A CA 1
ATOM 604 C C . TRP A 1 81 ? -0.894 -7.538 4.532 1.00 88.69 81 TRP A C 1
ATOM 606 O O . TRP A 1 81 ? 0.114 -7.142 3.947 1.00 88.69 81 TRP A O 1
ATOM 616 N N . ASN A 1 82 ? -1.275 -8.819 4.499 1.00 92.75 82 ASN A N 1
ATOM 617 C CA . ASN A 1 82 ? -0.513 -9.831 3.767 1.00 92.75 82 ASN A CA 1
ATOM 618 C C . ASN A 1 82 ? -0.633 -9.598 2.259 1.00 92.75 82 ASN A C 1
ATOM 620 O O . ASN A 1 82 ? 0.368 -9.658 1.544 1.00 92.75 82 ASN A O 1
ATOM 624 N N . ALA A 1 83 ? -1.833 -9.259 1.780 1.00 90.25 83 ALA A N 1
ATOM 625 C CA . ALA A 1 83 ? -2.045 -8.895 0.382 1.00 90.25 83 ALA A CA 1
ATOM 626 C C . ALA A 1 83 ? -1.264 -7.627 -0.009 1.00 90.25 83 ALA A C 1
ATOM 628 O O . ALA A 1 83 ? -0.673 -7.571 -1.090 1.00 90.25 83 ALA A O 1
ATOM 629 N N . ILE A 1 84 ? -1.213 -6.621 0.873 1.00 91.31 84 ILE A N 1
ATOM 630 C CA . ILE A 1 84 ? -0.411 -5.404 0.664 1.00 91.31 84 ILE A CA 1
ATOM 631 C C . I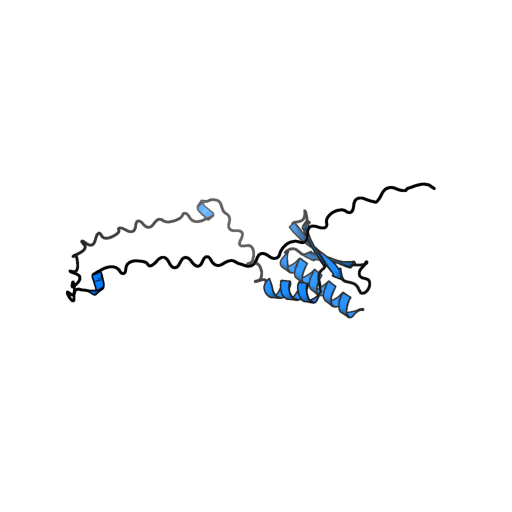LE A 1 84 ? 1.080 -5.742 0.575 1.00 91.31 84 ILE A C 1
ATOM 633 O O . ILE A 1 84 ? 1.747 -5.310 -0.368 1.00 91.31 84 ILE A O 1
ATOM 637 N N . GLN A 1 85 ? 1.592 -6.544 1.510 1.00 91.19 85 GLN A N 1
ATOM 638 C CA . GLN A 1 85 ? 3.000 -6.934 1.538 1.00 91.19 85 GLN A CA 1
ATOM 639 C C . GLN A 1 85 ? 3.385 -7.728 0.284 1.00 91.19 85 GLN A C 1
ATOM 641 O O . GLN A 1 85 ? 4.401 -7.432 -0.343 1.00 91.19 85 GLN A O 1
ATOM 646 N N . ALA A 1 86 ? 2.545 -8.679 -0.135 1.00 93.12 86 ALA A N 1
ATOM 647 C CA . ALA A 1 86 ? 2.760 -9.454 -1.356 1.00 93.12 86 ALA A CA 1
ATOM 648 C C . ALA A 1 86 ? 2.791 -8.567 -2.613 1.00 93.12 86 ALA A C 1
ATOM 650 O O . ALA A 1 86 ? 3.577 -8.809 -3.529 1.00 93.12 86 ALA A O 1
ATOM 651 N N . ARG A 1 87 ? 1.969 -7.511 -2.666 1.00 93.12 87 ARG A N 1
ATOM 652 C CA . ARG A 1 87 ? 1.991 -6.541 -3.775 1.00 93.12 87 ARG A CA 1
ATOM 653 C C . ARG A 1 87 ? 3.244 -5.670 -3.762 1.00 93.12 87 ARG A C 1
ATOM 655 O O . ARG A 1 87 ? 3.823 -5.451 -4.823 1.00 93.12 87 ARG A O 1
ATOM 662 N N . MET A 1 88 ? 3.685 -5.203 -2.593 1.00 92.69 88 MET A N 1
ATOM 663 C CA . MET A 1 88 ? 4.945 -4.457 -2.464 1.00 92.69 88 MET A CA 1
ATOM 664 C C . MET A 1 88 ? 6.148 -5.291 -2.917 1.00 92.69 88 MET A C 1
ATOM 666 O O . MET A 1 88 ? 6.987 -4.788 -3.666 1.00 92.69 88 MET A O 1
ATOM 670 N N . ASP A 1 89 ? 6.199 -6.561 -2.510 1.00 93.00 89 ASP A N 1
ATOM 671 C CA . ASP A 1 89 ? 7.250 -7.503 -2.905 1.00 93.00 89 ASP A CA 1
ATOM 672 C C . ASP A 1 89 ? 7.239 -7.755 -4.418 1.00 93.00 89 ASP A C 1
ATOM 674 O O . ASP A 1 89 ? 8.259 -7.599 -5.088 1.00 93.00 89 ASP A O 1
ATOM 678 N N . ARG A 1 90 ? 6.055 -8.004 -4.994 1.00 92.62 90 ARG A N 1
ATOM 679 C CA . ARG A 1 90 ? 5.887 -8.194 -6.442 1.00 92.62 90 ARG A CA 1
ATOM 680 C C . ARG A 1 90 ? 6.342 -6.984 -7.264 1.00 92.62 90 ARG A C 1
ATOM 682 O O . ARG A 1 90 ? 6.880 -7.158 -8.356 1.00 92.62 90 ARG A O 1
ATOM 689 N N . LEU A 1 91 ? 6.104 -5.769 -6.770 1.00 90.69 91 LEU A N 1
ATOM 690 C CA . LEU A 1 91 ? 6.573 -4.530 -7.401 1.00 90.69 91 LEU A CA 1
ATOM 691 C C . LEU A 1 91 ? 8.066 -4.260 -7.162 1.00 90.69 91 LEU A C 1
ATOM 693 O O . LEU A 1 91 ? 8.627 -3.359 -7.788 1.00 90.69 91 LEU A O 1
ATOM 697 N N . GLY A 1 92 ? 8.706 -5.014 -6.267 1.00 91.75 92 GLY A N 1
ATOM 698 C CA . GLY A 1 92 ? 10.103 -4.837 -5.891 1.00 91.75 92 GLY A CA 1
ATOM 699 C C . GLY A 1 92 ? 10.370 -3.505 -5.194 1.00 91.75 92 GLY A C 1
ATOM 700 O O . GLY A 1 92 ? 11.423 -2.914 -5.428 1.00 91.75 92 GLY A O 1
ATOM 701 N N . VAL A 1 93 ? 9.417 -3.000 -4.395 1.00 93.06 93 VAL A N 1
ATOM 702 C CA . VAL A 1 93 ? 9.527 -1.698 -3.711 1.00 93.06 93 VAL A CA 1
ATOM 703 C C . VAL A 1 93 ? 10.863 -1.603 -2.964 1.00 93.06 93 VAL A C 1
ATOM 705 O O . VAL A 1 93 ? 11.149 -2.385 -2.062 1.00 93.06 93 VAL A O 1
ATOM 708 N N . LEU A 1 94 ? 11.678 -0.612 -3.328 1.00 91.88 94 LEU A N 1
ATOM 709 C CA . LEU A 1 94 ? 13.018 -0.399 -2.774 1.00 91.88 94 LEU A CA 1
ATOM 710 C C . LEU A 1 94 ? 12.980 0.332 -1.431 1.00 91.88 94 LEU A C 1
ATOM 712 O O . LEU A 1 94 ? 13.819 0.112 -0.559 1.00 91.88 94 LEU A O 1
ATOM 716 N N . ARG A 1 95 ? 12.027 1.254 -1.279 1.00 91.75 95 ARG A N 1
ATOM 717 C CA . ARG A 1 95 ? 11.819 2.034 -0.059 1.00 91.75 95 ARG A CA 1
ATOM 718 C C . ARG A 1 95 ? 10.355 2.446 0.043 1.00 91.75 95 ARG A C 1
ATOM 720 O O . ARG A 1 95 ? 9.743 2.814 -0.953 1.00 91.75 95 ARG A O 1
ATOM 727 N N . TYR A 1 96 ? 9.839 2.430 1.263 1.00 92.00 96 TYR A N 1
ATOM 728 C CA . TYR A 1 96 ? 8.538 2.972 1.634 1.00 92.00 96 TYR A CA 1
ATOM 729 C C . TYR A 1 96 ? 8.741 4.045 2.705 1.00 92.00 96 TYR A C 1
ATOM 731 O O . TYR A 1 96 ? 9.527 3.850 3.636 1.00 92.00 96 TYR A O 1
ATOM 739 N N . GLN A 1 97 ? 8.063 5.178 2.559 1.00 94.00 97 GLN A N 1
ATOM 740 C CA . GLN A 1 97 ? 7.985 6.228 3.571 1.00 94.00 97 GLN A CA 1
ATOM 741 C C . GLN A 1 97 ? 6.529 6.605 3.800 1.00 94.00 97 GLN A C 1
ATOM 743 O O . GLN A 1 97 ? 5.735 6.634 2.858 1.00 94.00 97 GLN A O 1
ATOM 748 N N . LYS A 1 98 ? 6.203 6.896 5.059 1.00 93.69 98 LYS A N 1
ATOM 749 C CA . LYS A 1 98 ? 4.906 7.425 5.457 1.00 93.69 98 LYS A CA 1
ATOM 750 C C . LYS A 1 98 ? 5.085 8.691 6.269 1.00 93.69 98 LYS A C 1
ATOM 752 O O . LYS A 1 98 ? 5.909 8.727 7.180 1.00 93.69 98 LYS A O 1
ATOM 757 N N . ASP A 1 99 ? 4.254 9.672 5.966 1.00 93.81 99 ASP A N 1
ATOM 758 C CA . ASP A 1 99 ? 4.215 10.961 6.633 1.00 93.81 99 ASP A CA 1
ATOM 759 C C . ASP A 1 99 ? 2.778 11.278 7.032 1.00 93.81 99 ASP A C 1
ATOM 761 O O . ASP A 1 99 ? 1.847 11.186 6.228 1.00 93.81 99 ASP A O 1
ATOM 765 N N . HIS A 1 100 ? 2.593 11.653 8.295 1.00 92.00 100 HIS A N 1
ATOM 766 C CA . HIS A 1 100 ? 1.312 12.136 8.791 1.00 92.00 100 HIS A CA 1
ATOM 767 C C . HIS A 1 100 ? 1.208 13.625 8.479 1.00 92.00 100 HIS A C 1
ATOM 769 O O . HIS A 1 100 ? 2.071 14.419 8.852 1.00 92.00 100 HIS A O 1
ATOM 775 N N . LEU A 1 101 ? 0.150 14.002 7.776 1.00 92.56 101 LEU A N 1
ATOM 776 C CA . LEU A 1 101 ? -0.079 15.375 7.366 1.00 92.56 101 LEU A CA 1
ATOM 777 C C . LEU A 1 101 ? -0.796 16.152 8.474 1.00 92.56 101 LEU A C 1
ATOM 779 O O . LEU A 1 101 ? -1.675 15.600 9.141 1.00 92.56 101 LEU A O 1
ATOM 783 N N . PRO A 1 102 ? -0.498 17.455 8.629 1.00 84.94 102 PRO A N 1
ATOM 784 C CA . PRO A 1 102 ? -1.062 18.279 9.699 1.00 84.94 102 PRO A CA 1
ATOM 785 C C . PRO A 1 102 ? -2.594 18.400 9.645 1.00 84.94 102 PRO A C 1
ATOM 787 O O . PRO A 1 102 ? -3.217 18.686 10.660 1.00 84.94 102 PRO A O 1
ATOM 790 N N . ALA A 1 103 ? -3.208 18.145 8.486 1.00 86.00 103 ALA A N 1
ATOM 791 C CA . ALA A 1 103 ? -4.658 18.168 8.289 1.00 86.00 103 ALA A CA 1
ATOM 792 C C . ALA A 1 103 ? -5.367 16.826 8.591 1.00 86.00 103 ALA A C 1
ATOM 794 O O . ALA A 1 103 ? -6.541 16.685 8.266 1.00 86.00 103 ALA A O 1
ATOM 795 N N . GLY A 1 104 ? -4.682 15.836 9.180 1.00 81.12 104 GLY A N 1
ATOM 796 C CA . GLY A 1 104 ? -5.300 14.561 9.576 1.00 81.12 104 GLY A CA 1
ATOM 797 C C . GLY A 1 104 ? -5.319 13.476 8.492 1.00 81.12 104 GLY A C 1
ATOM 798 O O . GLY A 1 104 ? -6.145 12.574 8.553 1.00 81.12 104 GLY A O 1
ATOM 799 N N . GLY A 1 105 ? -4.409 13.546 7.515 1.00 89.69 105 GLY A N 1
ATOM 800 C CA . GLY A 1 105 ? -4.232 12.524 6.475 1.00 89.69 105 GLY A CA 1
ATOM 801 C C . GLY A 1 105 ? -2.867 11.839 6.537 1.00 89.69 105 GLY A C 1
ATOM 802 O O . GLY A 1 105 ? -1.986 12.238 7.298 1.00 89.69 105 GLY A O 1
ATOM 803 N N . VAL A 1 106 ? -2.672 10.832 5.690 1.00 92.94 106 VAL A N 1
ATOM 804 C CA . VAL A 1 106 ? -1.405 10.112 5.528 1.00 92.94 106 VAL A CA 1
ATOM 805 C C . VAL A 1 106 ? -0.926 10.251 4.088 1.00 92.94 106 VAL A C 1
ATOM 807 O O . VAL A 1 106 ? -1.674 9.976 3.147 1.00 92.94 106 VAL A O 1
ATOM 810 N N . ARG A 1 107 ? 0.329 10.670 3.915 1.00 95.00 107 ARG A N 1
ATOM 811 C CA . ARG A 1 107 ? 1.066 10.615 2.650 1.00 95.00 107 ARG A CA 1
ATOM 812 C C . ARG A 1 107 ? 1.980 9.402 2.674 1.00 95.00 107 ARG A C 1
ATOM 814 O O . ARG A 1 107 ? 2.701 9.180 3.641 1.00 95.00 107 ARG A O 1
ATOM 821 N N . VAL A 1 108 ? 1.958 8.638 1.597 1.00 95.75 108 VAL A N 1
ATOM 822 C CA . VAL A 1 108 ? 2.818 7.482 1.377 1.00 95.75 108 VAL A CA 1
ATOM 823 C C . VAL A 1 108 ? 3.650 7.727 0.133 1.00 95.75 108 VAL A C 1
ATOM 825 O O . VAL A 1 108 ? 3.108 8.089 -0.910 1.00 95.75 108 VAL A O 1
ATOM 828 N N . MET A 1 109 ? 4.951 7.474 0.235 1.00 96.06 109 MET A N 1
ATOM 829 C CA . MET A 1 109 ? 5.868 7.435 -0.897 1.00 96.06 109 MET A CA 1
ATOM 830 C C . MET A 1 109 ? 6.445 6.027 -1.048 1.00 96.06 109 MET A C 1
ATOM 832 O O . MET A 1 109 ? 7.054 5.483 -0.124 1.00 96.06 109 MET A O 1
ATOM 836 N N . LEU A 1 110 ? 6.280 5.456 -2.238 1.00 94.56 110 LEU A N 1
ATOM 837 C CA . LEU A 1 110 ? 6.894 4.206 -2.669 1.00 94.56 110 LEU A CA 1
ATOM 838 C C . LEU A 1 110 ? 7.999 4.508 -3.673 1.00 94.56 110 LEU A C 1
ATOM 840 O O . LEU A 1 110 ? 7.796 5.237 -4.640 1.00 94.56 110 LEU A O 1
ATOM 844 N N . LEU A 1 111 ? 9.165 3.916 -3.463 1.00 94.12 111 LEU A N 1
ATOM 845 C CA . LEU A 1 111 ? 10.286 4.002 -4.380 1.00 94.12 111 LEU A CA 1
ATOM 846 C C . LEU A 1 111 ? 10.364 2.705 -5.189 1.00 94.12 111 LEU A C 1
ATOM 848 O O . LEU A 1 111 ? 10.674 1.649 -4.638 1.00 94.12 111 LEU A O 1
ATOM 852 N N . LEU A 1 112 ? 10.071 2.781 -6.484 1.00 93.06 112 LEU A N 1
ATOM 853 C CA . LEU A 1 112 ? 10.015 1.622 -7.373 1.00 93.06 112 LEU A CA 1
ATOM 854 C C . LEU A 1 112 ? 11.321 1.439 -8.154 1.00 93.06 112 LEU A C 1
ATOM 856 O O . LEU A 1 112 ? 11.946 2.430 -8.556 1.00 93.06 112 LEU A O 1
ATOM 860 N N . PRO A 1 113 ? 11.736 0.188 -8.410 1.00 91.19 113 PRO A N 1
ATOM 861 C CA . PRO A 1 113 ? 12.908 -0.097 -9.216 1.00 91.19 113 PRO A CA 1
ATOM 862 C C . PRO A 1 113 ? 12.629 0.243 -10.681 1.00 91.19 113 PRO A C 1
ATOM 864 O O . PRO A 1 113 ? 11.539 0.010 -11.206 1.00 91.19 113 PRO A O 1
ATOM 867 N N . THR A 1 114 ? 13.634 0.783 -11.369 1.00 88.31 114 THR A N 1
ATOM 868 C CA . THR A 1 114 ? 13.566 0.990 -12.818 1.00 88.31 114 THR A CA 1
ATOM 869 C C . THR A 1 114 ? 14.518 0.039 -13.562 1.00 88.31 114 THR A C 1
ATOM 871 O O . THR A 1 114 ? 15.140 -0.824 -12.953 1.00 88.31 114 THR A O 1
ATOM 874 N N . ILE A 1 115 ? 14.586 0.140 -14.900 1.00 84.44 115 ILE A N 1
ATOM 875 C CA . ILE A 1 115 ? 15.469 -0.724 -15.716 1.00 84.44 115 ILE A CA 1
ATOM 876 C C . ILE A 1 115 ? 16.917 -0.318 -15.432 1.00 84.44 115 ILE A C 1
ATOM 878 O O . ILE A 1 115 ? 17.815 -1.151 -15.361 1.00 84.44 115 ILE A O 1
ATOM 882 N N . ASP A 1 116 ? 17.116 0.979 -15.217 1.00 85.75 116 ASP A N 1
ATOM 883 C CA . ASP A 1 116 ? 18.362 1.536 -14.747 1.00 85.75 116 ASP A CA 1
ATOM 884 C C . ASP A 1 116 ? 18.433 1.380 -13.222 1.00 85.75 116 ASP A C 1
ATOM 886 O O . ASP A 1 116 ? 17.672 2.004 -12.484 1.00 85.75 116 ASP A O 1
ATOM 890 N N . ARG A 1 117 ? 19.354 0.543 -12.736 1.00 77.94 117 ARG A N 1
ATOM 891 C CA . ARG A 1 117 ? 19.513 0.274 -11.295 1.00 77.94 117 ARG A CA 1
ATOM 892 C C . ARG A 1 117 ? 19.979 1.488 -10.490 1.00 77.94 117 ARG A C 1
ATOM 894 O O . ARG A 1 117 ? 19.916 1.451 -9.266 1.00 77.94 117 ARG A O 1
ATOM 901 N N . THR A 1 118 ? 20.453 2.543 -11.152 1.00 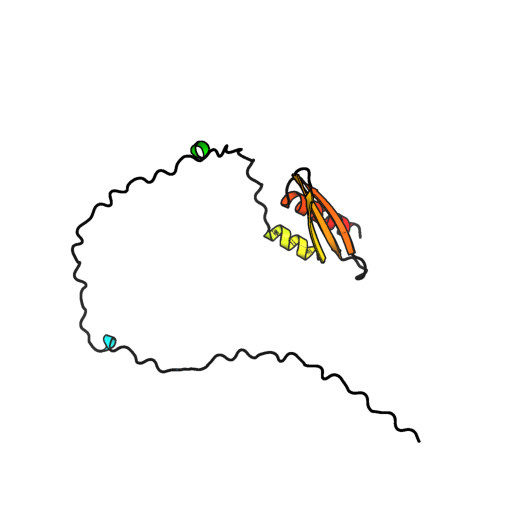82.94 118 THR A N 1
ATOM 902 C CA . THR A 1 118 ? 20.845 3.800 -10.498 1.00 82.94 118 THR A CA 1
ATOM 903 C C . THR A 1 118 ? 19.670 4.760 -10.340 1.00 82.94 118 THR A C 1
ATOM 905 O O . THR A 1 118 ? 19.768 5.732 -9.591 1.00 82.94 118 THR A O 1
ATOM 908 N N . LYS A 1 119 ? 18.545 4.482 -11.012 1.00 85.62 119 LYS A N 1
ATOM 909 C CA . LYS A 1 119 ? 17.343 5.309 -10.977 1.00 85.62 119 LYS A CA 1
ATOM 910 C C . LYS A 1 119 ? 16.208 4.550 -10.317 1.00 85.62 119 LYS A C 1
ATOM 912 O O . LYS A 1 119 ? 15.905 3.408 -10.663 1.00 85.62 119 LYS A O 1
ATOM 917 N N . ALA A 1 120 ? 15.539 5.230 -9.404 1.00 89.81 120 ALA A N 1
ATOM 918 C CA . ALA A 1 120 ? 14.326 4.740 -8.790 1.00 89.81 120 ALA A CA 1
ATOM 919 C C . ALA A 1 120 ? 13.200 5.741 -9.046 1.00 89.81 120 ALA A C 1
ATOM 921 O O . ALA A 1 120 ? 13.438 6.950 -9.076 1.00 89.81 120 ALA A O 1
ATOM 922 N N . GLN A 1 121 ? 11.993 5.233 -9.274 1.00 91.38 121 GLN A N 1
ATOM 923 C CA . GLN A 1 121 ? 10.829 6.062 -9.552 1.00 91.38 121 GLN A CA 1
ATOM 924 C C . GLN A 1 121 ? 10.040 6.260 -8.254 1.00 91.38 121 GLN A C 1
ATOM 926 O O . GLN A 1 121 ? 9.490 5.282 -7.742 1.00 91.38 121 GLN A O 1
ATOM 931 N N . PRO A 1 122 ? 9.956 7.486 -7.713 1.00 93.31 122 PRO A N 1
ATOM 932 C CA . PRO A 1 122 ? 9.055 7.765 -6.610 1.00 93.31 122 PRO A CA 1
ATOM 933 C C . PRO A 1 122 ? 7.609 7.794 -7.117 1.00 93.31 122 PRO A C 1
ATOM 935 O O . PRO A 1 122 ? 7.305 8.377 -8.163 1.00 93.31 122 PRO A O 1
ATOM 938 N N . VAL A 1 123 ? 6.725 7.158 -6.359 1.00 93.75 123 VAL A N 1
ATOM 939 C CA . VAL A 1 123 ? 5.276 7.191 -6.532 1.00 93.75 123 VAL A CA 1
ATOM 940 C C . VAL A 1 123 ? 4.673 7.589 -5.201 1.00 93.75 123 VAL A C 1
ATOM 942 O O . VAL A 1 123 ? 4.924 6.950 -4.181 1.00 93.75 123 VAL A O 1
ATOM 945 N N . GLU A 1 124 ? 3.885 8.655 -5.210 1.00 94.56 124 GLU A N 1
ATOM 946 C CA . GLU A 1 124 ? 3.310 9.228 -4.003 1.00 94.56 124 GLU A CA 1
ATOM 947 C C . GLU A 1 124 ? 1.792 9.199 -4.067 1.00 94.56 124 GLU A C 1
ATOM 949 O O . GLU A 1 124 ? 1.198 9.462 -5.114 1.00 94.56 124 GLU A O 1
ATOM 954 N N . ALA A 1 125 ? 1.167 8.904 -2.934 1.00 94.94 125 ALA A N 1
ATOM 955 C CA . ALA A 1 125 ? -0.269 9.020 -2.771 1.00 94.94 125 ALA A CA 1
ATOM 956 C C . ALA A 1 125 ? -0.605 9.539 -1.377 1.00 94.94 125 ALA A C 1
ATOM 958 O O . ALA A 1 125 ? 0.137 9.340 -0.416 1.00 94.94 125 ALA A O 1
ATOM 959 N N . GLN A 1 126 ? -1.750 10.200 -1.274 1.00 94.56 126 GLN A N 1
ATOM 960 C CA . GLN A 1 126 ? -2.280 10.712 -0.024 1.00 94.56 126 GLN A CA 1
ATOM 961 C C . GLN A 1 126 ? -3.715 10.231 0.142 1.00 94.56 126 GLN A C 1
ATOM 963 O O . GLN A 1 126 ? -4.485 10.231 -0.818 1.00 94.56 126 GLN A O 1
ATOM 968 N N . ALA A 1 127 ? -4.075 9.856 1.364 1.00 91.81 127 ALA A N 1
ATOM 969 C CA . ALA A 1 127 ? -5.452 9.562 1.729 1.00 91.81 127 ALA A CA 1
ATOM 970 C C . ALA A 1 127 ? -5.713 9.905 3.199 1.00 91.81 127 ALA A C 1
ATOM 972 O O . ALA A 1 127 ? -4.794 10.206 3.958 1.00 91.81 127 ALA A O 1
ATOM 973 N N . GLU A 1 128 ? -6.976 9.830 3.608 1.00 90.44 128 GLU A N 1
ATOM 974 C CA . GLU A 1 128 ? -7.394 10.032 5.001 1.00 90.44 128 GLU A CA 1
ATOM 975 C C . GLU A 1 128 ? -6.911 8.904 5.928 1.00 90.44 128 GLU A C 1
ATOM 977 O O . GLU A 1 128 ? -6.742 9.110 7.124 1.00 90.44 128 GLU A O 1
ATOM 982 N N . THR A 1 129 ? -6.636 7.711 5.385 1.00 88.75 129 THR A N 1
ATOM 983 C CA . THR A 1 129 ? -6.135 6.559 6.150 1.00 88.75 129 THR A CA 1
ATOM 984 C C . THR A 1 129 ? -4.857 5.992 5.539 1.00 88.75 129 THR A C 1
ATOM 986 O O . THR A 1 129 ? -4.664 6.034 4.323 1.00 88.75 129 THR A O 1
ATOM 989 N N . GLU A 1 130 ? -3.989 5.415 6.380 1.00 88.94 130 GLU A N 1
ATOM 990 C CA . GLU A 1 130 ? -2.732 4.788 5.939 1.00 88.94 130 GLU A CA 1
ATOM 991 C C . GLU A 1 130 ? -2.990 3.711 4.881 1.00 88.94 130 GLU A C 1
ATOM 993 O O . GLU A 1 130 ? -2.378 3.720 3.817 1.00 88.94 130 GLU A O 1
ATOM 998 N N . ALA A 1 131 ? -3.952 2.824 5.128 1.00 88.06 131 ALA A N 1
ATOM 999 C CA . ALA A 1 131 ? -4.250 1.738 4.206 1.00 88.06 131 ALA A CA 1
ATOM 1000 C C . ALA A 1 131 ? -4.757 2.229 2.845 1.00 88.06 131 ALA A C 1
ATOM 1002 O O . ALA A 1 131 ? -4.358 1.685 1.814 1.00 88.06 131 ALA A O 1
ATOM 1003 N N . ALA A 1 132 ? -5.586 3.277 2.821 1.00 88.88 132 ALA A N 1
ATOM 1004 C CA . ALA A 1 132 ? -6.028 3.880 1.569 1.00 88.88 132 ALA A CA 1
ATOM 1005 C C . ALA A 1 132 ? -4.857 4.536 0.820 1.00 88.88 132 ALA A C 1
ATOM 1007 O O . ALA A 1 132 ? -4.725 4.344 -0.387 1.00 88.88 132 ALA A O 1
ATOM 1008 N N . ALA A 1 133 ? -3.968 5.242 1.527 1.00 92.88 133 ALA A N 1
ATOM 1009 C CA . ALA A 1 133 ? -2.798 5.875 0.920 1.00 92.88 133 ALA A CA 1
ATOM 1010 C C . ALA A 1 133 ? -1.848 4.829 0.314 1.00 92.88 133 ALA A C 1
ATOM 1012 O O . ALA A 1 133 ? -1.398 4.983 -0.822 1.00 92.88 133 ALA A O 1
ATOM 1013 N N . ILE A 1 134 ? -1.607 3.724 1.026 1.00 91.50 134 ILE A N 1
ATOM 1014 C CA . ILE A 1 134 ? -0.807 2.599 0.528 1.00 91.50 134 ILE A CA 1
ATOM 1015 C C . ILE A 1 134 ? -1.464 1.960 -0.698 1.00 91.50 134 ILE A C 1
ATOM 1017 O O . ILE A 1 134 ? -0.792 1.734 -1.704 1.00 91.50 134 ILE A O 1
ATOM 1021 N N . ALA A 1 135 ? -2.769 1.678 -0.644 1.00 91.12 135 ALA A N 1
ATOM 1022 C CA . ALA A 1 135 ? -3.484 1.054 -1.755 1.00 91.12 135 ALA A CA 1
ATOM 1023 C C . ALA A 1 135 ? -3.442 1.919 -3.026 1.00 91.12 135 ALA A C 1
ATOM 1025 O O . ALA A 1 135 ? -3.216 1.390 -4.118 1.00 91.12 135 ALA A O 1
ATOM 1026 N N . LEU A 1 136 ? -3.596 3.240 -2.879 1.00 93.38 136 LEU A N 1
ATOM 1027 C CA . LEU A 1 136 ? -3.474 4.200 -3.977 1.00 93.38 136 LEU A CA 1
ATOM 1028 C C . LEU A 1 136 ? -2.048 4.254 -4.535 1.00 93.38 136 LEU A C 1
ATOM 1030 O O . LEU A 1 136 ? -1.873 4.199 -5.752 1.00 93.38 136 LEU A O 1
ATOM 1034 N N . ALA A 1 137 ? -1.030 4.304 -3.670 1.00 94.25 137 ALA A N 1
ATOM 1035 C CA . ALA A 1 137 ? 0.366 4.318 -4.104 1.00 94.25 137 ALA A CA 1
ATOM 1036 C C . ALA A 1 137 ? 0.740 3.026 -4.852 1.00 94.25 137 ALA A C 1
ATOM 1038 O O . ALA A 1 137 ? 1.407 3.080 -5.885 1.00 94.25 137 ALA A O 1
ATOM 1039 N N . LEU A 1 138 ? 0.267 1.868 -4.376 1.00 93.25 138 LEU A N 1
ATOM 1040 C CA . LEU A 1 138 ? 0.469 0.579 -5.042 1.00 93.25 138 LEU A CA 1
ATOM 1041 C C . LEU A 1 138 ? -0.213 0.527 -6.410 1.00 93.25 138 LEU A C 1
ATOM 1043 O O . LEU A 1 138 ? 0.424 0.131 -7.383 1.00 93.25 138 LEU A O 1
ATOM 1047 N N . GLY A 1 139 ? -1.471 0.969 -6.506 1.00 92.69 139 GLY A N 1
ATOM 1048 C CA . GLY A 1 139 ? -2.186 1.025 -7.785 1.00 92.69 139 GLY A CA 1
ATOM 1049 C C . GLY A 1 139 ? -1.511 1.960 -8.795 1.00 92.69 139 GLY A C 1
ATOM 1050 O O . GLY A 1 139 ? -1.362 1.611 -9.966 1.00 92.69 139 GLY A O 1
ATOM 1051 N N . ALA A 1 140 ? -1.028 3.120 -8.340 1.00 92.06 140 ALA A N 1
ATOM 1052 C CA . ALA A 1 140 ? -0.251 4.035 -9.174 1.00 92.06 140 ALA A CA 1
ATOM 1053 C C . ALA A 1 140 ? 1.087 3.416 -9.622 1.00 92.06 140 ALA A C 1
ATOM 1055 O O . ALA A 1 140 ? 1.490 3.583 -10.775 1.00 92.06 140 ALA A O 1
ATOM 1056 N N . GLY A 1 141 ? 1.746 2.657 -8.743 1.00 92.06 141 GLY A N 1
ATOM 1057 C CA . GLY A 1 141 ? 2.977 1.937 -9.059 1.00 92.06 141 GLY A CA 1
ATOM 1058 C C . GLY A 1 141 ? 2.791 0.822 -10.087 1.00 92.06 141 GLY A C 1
ATOM 1059 O O . GLY A 1 141 ? 3.583 0.704 -11.022 1.00 92.06 141 GLY A O 1
ATOM 1060 N N . GLU A 1 142 ? 1.714 0.047 -9.968 1.00 92.31 142 GLU A N 1
ATOM 1061 C CA . GLU A 1 142 ? 1.340 -0.984 -10.944 1.00 92.31 142 GLU A CA 1
ATOM 1062 C C . GLU A 1 142 ? 1.038 -0.371 -12.316 1.00 92.31 142 GLU A C 1
ATOM 1064 O O . GLU A 1 142 ? 1.554 -0.843 -13.331 1.00 92.31 142 GLU A O 1
ATOM 1069 N N . ALA A 1 143 ? 0.257 0.714 -12.357 1.00 91.12 143 ALA A N 1
ATOM 1070 C CA . ALA A 1 143 ? -0.054 1.419 -13.599 1.00 91.12 143 ALA A CA 1
ATOM 1071 C C . ALA A 1 143 ? 1.202 2.000 -14.268 1.00 91.12 143 ALA A C 1
ATOM 1073 O O . ALA A 1 143 ? 1.290 2.044 -15.496 1.00 91.12 143 ALA A O 1
ATOM 1074 N N . TRP A 1 144 ? 2.184 2.438 -13.478 1.00 88.00 144 TRP A N 1
ATOM 1075 C CA . TRP A 1 144 ? 3.463 2.906 -14.001 1.00 88.00 144 TRP A CA 1
ATOM 1076 C C . TRP A 1 144 ? 4.294 1.765 -14.600 1.00 88.00 144 TRP A C 1
ATOM 1078 O O . TRP A 1 144 ? 4.810 1.914 -15.706 1.00 88.00 144 TRP A O 1
ATOM 1088 N N . MET A 1 145 ? 4.371 0.613 -13.924 1.00 86.12 145 MET A N 1
ATOM 1089 C CA . MET A 1 145 ? 5.092 -0.563 -14.431 1.00 86.12 145 MET A CA 1
ATOM 1090 C C . MET A 1 145 ? 4.515 -1.088 -15.751 1.00 86.12 145 MET A C 1
ATOM 1092 O O . MET A 1 145 ? 5.268 -1.582 -16.581 1.00 86.12 145 MET A O 1
ATOM 1096 N N . GLN A 1 146 ? 3.202 -0.965 -15.965 1.00 85.44 146 GLN A N 1
ATOM 1097 C CA . GLN A 1 146 ? 2.552 -1.383 -17.214 1.00 85.44 146 GLN A CA 1
ATOM 1098 C C . GLN A 1 146 ? 2.813 -0.441 -18.398 1.00 85.44 146 GLN A C 1
ATOM 1100 O O . GLN A 1 146 ? 2.655 -0.847 -19.545 1.00 85.44 146 GLN A O 1
ATOM 1105 N N . LYS A 1 147 ? 3.175 0.822 -18.144 1.00 79.38 147 LYS A N 1
ATOM 1106 C CA . LYS A 1 147 ? 3.441 1.823 -19.195 1.00 79.38 147 LYS A CA 1
ATOM 1107 C C . LYS A 1 147 ? 4.860 1.752 -19.764 1.00 79.38 147 LYS A C 1
ATOM 1109 O O . LYS A 1 147 ? 5.222 2.599 -20.579 1.00 79.38 147 LYS A O 1
ATOM 1114 N N . LYS A 1 148 ? 5.664 0.807 -19.295 1.00 63.44 148 LYS A N 1
ATOM 1115 C CA . LYS A 1 148 ? 7.090 0.704 -19.567 1.00 63.44 148 LYS A CA 1
ATOM 1116 C C . LYS A 1 148 ? 7.398 -0.534 -20.390 1.00 63.44 148 LYS A C 1
ATOM 1118 O O . LYS A 1 148 ? 8.306 -0.422 -21.239 1.00 63.44 148 LYS A O 1
#

Radius of gyration: 33.68 Å; chains: 1; bounding box: 90×71×71 Å

pLDDT: mean 74.87, std 15.68, range [48.47, 96.06]

Sequence (148 aa):
MPRWPIANQPVRNLPQATPWQVPANHQLMPLPAYLATGVNPQPTKARGVSAEPVSAKFVLPSPESLGVTAHLQPAAPVVDWNAIQARMDRLGVLRYQKDHLPAGGVRVMLLLPTIDRTKAQPVEAQAETEAAAIALALGAGEAWMQKK